Protein AF-A0A965PIP4-F1 (afdb_monomer_lite)

Sequence (61 aa):
MKKQVSGLLESSELYKQFLKEREEILKHKWIESEKAGHDVGFEWALLDWNFHHRTNWRQNK

Structure (mmCIF, N/CA/C/O backbone):
data_AF-A0A965PIP4-F1
#
_entry.id   AF-A0A965PIP4-F1
#
loop_
_atom_site.group_PDB
_atom_site.id
_atom_site.type_symbol
_atom_site.label_atom_id
_atom_site.label_alt_id
_atom_site.label_comp_id
_atom_site.label_asym_id
_atom_site.label_entity_id
_atom_site.label_seq_id
_atom_site.pdbx_PDB_ins_code
_atom_site.Cartn_x
_atom_site.Cartn_y
_atom_site.Cartn_z
_atom_site.occupancy
_atom_site.B_iso_or_equiv
_atom_site.auth_seq_id
_atom_site.auth_comp_id
_atom_site.auth_asym_id
_atom_site.auth_atom_id
_atom_site.pdbx_PDB_model_num
ATOM 1 N N . MET A 1 1 ? -26.936 -13.762 17.293 1.00 48.03 1 MET A N 1
ATOM 2 C CA . MET A 1 1 ? -25.718 -13.267 17.981 1.00 48.03 1 MET A CA 1
ATOM 3 C C . MET A 1 1 ? -24.648 -12.632 17.077 1.00 48.03 1 MET A C 1
ATOM 5 O O . MET A 1 1 ? -23.879 -11.836 17.589 1.00 48.03 1 MET A O 1
ATOM 9 N N . LYS A 1 2 ? -24.579 -12.889 15.756 1.00 50.41 2 LYS A N 1
ATOM 10 C CA . LYS A 1 2 ? -23.492 -12.355 14.893 1.00 50.41 2 LYS A CA 1
ATOM 11 C C . LYS A 1 2 ? -23.534 -10.840 14.590 1.00 50.41 2 LYS A C 1
ATOM 13 O O . LYS A 1 2 ? -22.550 -10.298 14.112 1.00 50.41 2 LYS A O 1
ATOM 18 N N . LYS A 1 3 ? -24.645 -10.146 14.867 1.00 52.47 3 LYS A N 1
ATOM 19 C CA . LYS A 1 3 ? -24.855 -8.740 14.458 1.00 52.47 3 LYS A CA 1
ATOM 20 C C . LYS A 1 3 ? -24.236 -7.699 15.410 1.00 52.47 3 LYS A C 1
ATOM 22 O O . LYS A 1 3 ? -23.983 -6.580 14.992 1.00 52.47 3 LYS A O 1
ATOM 27 N N . GLN A 1 4 ? -23.984 -8.061 16.671 1.00 50.03 4 GLN A N 1
ATOM 28 C CA . GLN A 1 4 ? -23.575 -7.106 17.713 1.00 50.03 4 GLN A CA 1
ATOM 29 C C . GLN A 1 4 ? -22.060 -6.836 17.728 1.00 50.03 4 GLN A C 1
ATOM 31 O O . GLN A 1 4 ? -21.642 -5.713 17.989 1.00 50.03 4 GLN A O 1
ATOM 36 N N . VAL A 1 5 ? -21.239 -7.838 17.389 1.00 55.94 5 VAL A N 1
ATOM 37 C CA . VAL A 1 5 ? -19.771 -7.696 17.329 1.00 55.94 5 VAL A CA 1
ATOM 38 C C . VAL A 1 5 ? -19.343 -6.804 16.153 1.00 55.94 5 VAL A C 1
ATOM 40 O O . VAL A 1 5 ? -18.399 -6.035 16.297 1.00 55.94 5 VAL A O 1
ATOM 43 N N . SER A 1 6 ? -20.076 -6.841 15.027 1.00 60.69 6 SER A N 1
ATOM 44 C CA . SER A 1 6 ? -19.793 -6.024 13.829 1.00 60.69 6 SER A CA 1
ATOM 45 C C . SER A 1 6 ? -19.809 -4.525 14.131 1.00 60.69 6 SER A C 1
ATOM 47 O O . SER A 1 6 ? -18.835 -3.834 13.857 1.00 60.69 6 SER A O 1
ATOM 49 N N . GLY A 1 7 ? -20.865 -4.026 14.787 1.00 60.94 7 GLY A N 1
ATOM 50 C CA . GLY A 1 7 ? -20.986 -2.596 15.100 1.00 60.94 7 GLY A CA 1
ATOM 51 C C . GLY A 1 7 ? -19.959 -2.096 16.127 1.00 60.94 7 GLY A C 1
ATOM 52 O O . GLY A 1 7 ? -19.539 -0.938 16.079 1.00 60.94 7 GLY A O 1
ATOM 53 N N . LEU A 1 8 ? -19.510 -2.967 17.038 1.00 63.47 8 LEU A N 1
ATOM 54 C CA . LEU A 1 8 ? -18.474 -2.631 18.019 1.00 63.47 8 LEU A CA 1
ATOM 55 C C . LEU A 1 8 ? -17.083 -2.562 17.366 1.00 63.47 8 LEU A C 1
ATOM 57 O O . LEU A 1 8 ? -16.292 -1.677 17.682 1.00 63.47 8 LEU A O 1
ATOM 61 N N . LEU A 1 9 ? -16.792 -3.470 16.425 1.00 64.62 9 LEU A N 1
ATOM 62 C CA . LEU A 1 9 ? -15.548 -3.437 15.657 1.00 64.62 9 LEU A CA 1
ATOM 63 C C . LEU A 1 9 ? -15.505 -2.219 14.728 1.00 64.62 9 LEU A C 1
ATOM 65 O O . LEU A 1 9 ? -14.489 -1.537 14.682 1.00 64.62 9 LEU A O 1
ATOM 69 N N . GLU A 1 10 ? -16.610 -1.903 14.050 1.00 64.06 10 GLU A N 1
ATOM 70 C CA . GLU A 1 10 ? -16.710 -0.770 13.118 1.00 64.06 10 GLU A CA 1
ATOM 71 C C . GLU A 1 10 ? -16.499 0.595 13.792 1.00 64.06 10 GLU A C 1
ATOM 73 O O . GLU A 1 10 ? -15.909 1.506 13.210 1.00 64.06 10 GLU A O 1
ATOM 78 N N . SER A 1 11 ? -16.934 0.729 15.046 1.00 67.44 11 SER A N 1
ATOM 79 C CA . SER A 1 11 ? -16.718 1.931 15.861 1.00 67.44 11 SER A CA 1
ATOM 80 C C . SER A 1 11 ? -15.350 1.966 16.549 1.00 67.44 11 SER A C 1
ATOM 82 O O . SER A 1 11 ? -14.927 3.041 16.992 1.00 67.44 11 SER A O 1
ATOM 84 N N . SER A 1 12 ? -14.640 0.833 16.598 1.00 86.06 12 SER A N 1
ATOM 85 C CA . SER A 1 12 ? -13.336 0.734 17.247 1.00 86.06 12 SER A CA 1
ATOM 86 C C . SER A 1 12 ? -12.278 1.566 16.526 1.00 86.06 12 SER A C 1
ATOM 88 O O . SER A 1 12 ? -12.193 1.598 15.295 1.00 86.06 12 SER A O 1
ATOM 90 N N . GLU A 1 13 ? -11.421 2.216 17.310 1.00 85.69 13 GLU A N 1
ATOM 91 C CA . GLU A 1 13 ? -10.295 2.971 16.765 1.00 85.69 13 GLU A CA 1
ATOM 92 C C . GLU A 1 13 ? -9.352 2.058 15.970 1.00 85.69 13 GLU A C 1
ATOM 94 O O . GLU A 1 13 ? -8.868 2.441 14.911 1.00 85.69 13 GLU A O 1
ATOM 99 N N . LEU A 1 14 ? -9.176 0.805 16.403 1.00 85.50 14 LEU A N 1
ATOM 100 C CA . LEU A 1 14 ? -8.353 -0.181 15.702 1.00 85.50 14 LEU A CA 1
ATOM 101 C C . LEU A 1 14 ? -8.828 -0.422 14.263 1.00 85.50 14 LEU A C 1
ATOM 103 O O . LEU A 1 14 ? -8.017 -0.413 13.339 1.00 85.50 14 LEU A O 1
ATOM 107 N N . TYR A 1 15 ? -10.132 -0.610 14.059 1.00 87.31 15 TYR A N 1
ATOM 108 C CA . TYR A 1 15 ? -10.677 -0.836 12.723 1.00 87.31 15 TYR A CA 1
ATOM 109 C C . TYR A 1 15 ? -10.562 0.411 11.843 1.00 87.31 15 TYR A C 1
ATOM 111 O O . TYR A 1 15 ? -10.177 0.312 10.681 1.00 87.31 15 TYR A O 1
ATOM 119 N N . LYS A 1 16 ? -10.796 1.604 12.402 1.00 90.44 16 LYS A N 1
ATOM 120 C CA . LYS A 1 16 ? -10.584 2.870 11.679 1.00 90.44 16 LYS A CA 1
ATOM 121 C C . LYS A 1 16 ? -9.125 3.045 11.257 1.00 90.44 16 LYS A C 1
ATOM 123 O O . LYS A 1 16 ? -8.857 3.488 10.144 1.00 90.44 16 LYS A O 1
ATOM 128 N N . GLN A 1 17 ? -8.177 2.683 12.120 1.00 90.88 17 GLN A N 1
ATOM 129 C CA . GLN A 1 17 ? -6.749 2.719 11.797 1.00 90.88 17 GLN A CA 1
ATOM 130 C C . GLN A 1 17 ? -6.390 1.698 10.713 1.00 90.88 17 GLN A C 1
ATOM 132 O O . GLN A 1 17 ? -5.655 2.038 9.788 1.00 90.88 17 GLN A O 1
ATOM 137 N N . PHE A 1 18 ? -6.967 0.496 10.768 1.00 91.44 18 PHE A N 1
ATOM 138 C CA . PHE A 1 18 ? -6.827 -0.504 9.711 1.00 91.44 18 PHE A CA 1
ATOM 139 C C . PHE A 1 18 ? -7.353 0.001 8.359 1.00 91.44 18 PHE A C 1
ATOM 141 O O . PHE A 1 18 ? -6.668 -0.147 7.350 1.00 91.44 18 PHE A O 1
ATOM 148 N N . LEU A 1 19 ? -8.527 0.643 8.326 1.00 94.31 19 LEU A N 1
ATOM 149 C CA . LEU A 1 19 ? -9.076 1.218 7.093 1.00 94.31 19 LEU A CA 1
ATOM 150 C C . LEU A 1 19 ? -8.155 2.294 6.507 1.00 94.31 19 LEU A C 1
ATOM 152 O O . LEU A 1 19 ? -7.911 2.279 5.303 1.00 94.31 19 LEU A O 1
ATOM 156 N N . LYS A 1 20 ? -7.588 3.162 7.355 1.00 95.44 20 LYS A N 1
ATOM 157 C CA . LYS A 1 20 ? -6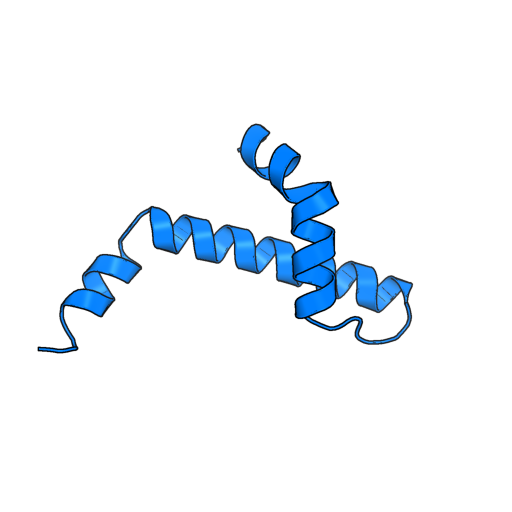.604 4.168 6.930 1.00 95.44 20 LYS A CA 1
ATOM 158 C C . LYS A 1 20 ? -5.338 3.520 6.356 1.00 95.44 20 LYS A C 1
ATOM 160 O O . LYS A 1 20 ? -4.884 3.939 5.303 1.00 95.44 20 LYS A O 1
ATOM 165 N N . GLU A 1 21 ? -4.785 2.489 7.001 1.00 95.81 21 GLU A N 1
ATOM 166 C CA . GLU A 1 21 ? -3.627 1.753 6.454 1.00 95.81 21 GLU A CA 1
ATOM 167 C C . GLU A 1 21 ? -3.962 1.100 5.105 1.00 95.81 21 GLU A C 1
ATOM 169 O O . GLU A 1 21 ? -3.185 1.201 4.158 1.00 95.81 21 GLU A O 1
ATOM 174 N N . ARG A 1 22 ? -5.147 0.488 4.979 1.00 96.81 22 ARG A N 1
ATOM 175 C CA . ARG A 1 22 ? -5.614 -0.106 3.719 1.00 96.81 22 ARG A CA 1
ATOM 176 C C . ARG A 1 22 ? -5.706 0.931 2.597 1.00 96.81 22 ARG A C 1
ATOM 178 O O . ARG A 1 22 ? -5.335 0.624 1.470 1.00 96.81 22 ARG A O 1
ATOM 185 N N . GLU A 1 23 ? -6.203 2.132 2.881 1.00 98.00 23 GLU A N 1
ATOM 186 C CA . GLU A 1 23 ? -6.274 3.217 1.895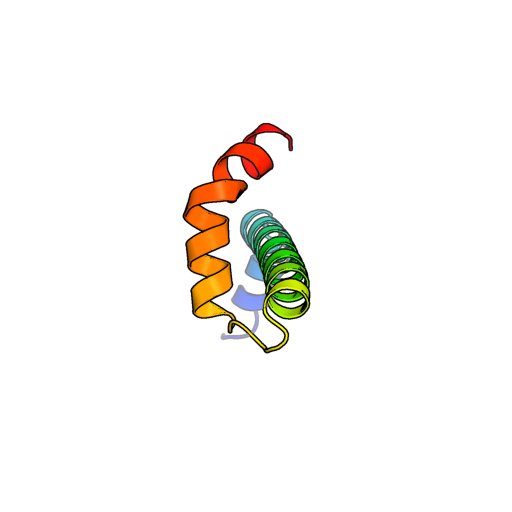 1.00 98.00 23 GLU A CA 1
ATOM 187 C C . GLU A 1 23 ? -4.887 3.641 1.401 1.00 98.00 23 GLU A C 1
ATOM 189 O O . GLU A 1 23 ? -4.709 3.841 0.201 1.00 98.00 23 GLU A O 1
ATOM 194 N N . GLU A 1 24 ? -3.892 3.714 2.285 1.00 98.06 24 GLU A N 1
ATOM 195 C CA . GLU A 1 24 ? -2.516 4.027 1.887 1.00 98.06 24 GLU A CA 1
ATOM 196 C C . GLU A 1 24 ? -1.895 2.928 1.020 1.00 98.06 24 GLU A C 1
ATOM 198 O O . GLU A 1 24 ? -1.260 3.232 0.012 1.00 98.06 24 GLU A O 1
ATOM 203 N N . ILE A 1 25 ? -2.150 1.656 1.337 1.00 98.44 25 ILE A N 1
ATOM 204 C CA . ILE A 1 25 ? -1.709 0.526 0.505 1.00 98.44 25 ILE A CA 1
ATOM 205 C C . ILE A 1 25 ? -2.356 0.587 -0.885 1.00 98.44 25 ILE A C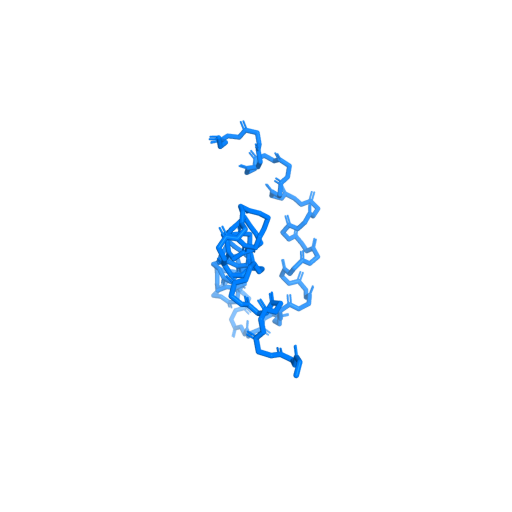 1
ATOM 207 O O . ILE A 1 25 ? -1.695 0.328 -1.888 1.00 98.44 25 ILE A O 1
ATOM 211 N N . LEU A 1 26 ? -3.639 0.954 -0.975 1.00 98.56 26 LEU A N 1
ATOM 212 C CA . LEU A 1 26 ? -4.325 1.091 -2.263 1.00 98.56 26 LEU A CA 1
ATOM 213 C C . LEU A 1 26 ? -3.775 2.258 -3.096 1.00 98.56 26 LEU A C 1
ATOM 215 O O . LEU A 1 26 ? -3.617 2.108 -4.307 1.00 98.56 26 LEU A O 1
ATOM 219 N N . LYS A 1 27 ? -3.438 3.391 -2.466 1.00 98.38 27 LYS A N 1
ATOM 220 C CA . LYS A 1 27 ? -2.756 4.507 -3.144 1.00 98.38 27 LYS A CA 1
ATOM 221 C C . LYS A 1 27 ? -1.378 4.088 -3.651 1.00 98.38 27 LYS A C 1
ATOM 223 O O . LYS A 1 27 ? -1.050 4.366 -4.800 1.00 98.38 27 LYS A O 1
ATOM 228 N N . HIS A 1 28 ? -0.608 3.387 -2.819 1.00 98.38 28 HIS A N 1
ATOM 229 C CA . HIS A 1 28 ? 0.705 2.852 -3.183 1.00 98.38 28 HIS A CA 1
ATOM 230 C C . HIS A 1 28 ? 0.616 1.907 -4.380 1.00 98.38 28 HIS A C 1
ATOM 232 O O . HIS A 1 28 ? 1.292 2.112 -5.383 1.00 98.38 28 HIS A O 1
ATOM 238 N N . LYS A 1 29 ? -0.311 0.942 -4.325 1.00 98.69 29 LYS A N 1
ATOM 239 C CA . LYS A 1 29 ? -0.599 0.023 -5.432 1.00 98.69 29 LYS A CA 1
ATOM 240 C C . LYS A 1 29 ? -0.884 0.774 -6.727 1.00 98.69 29 LYS A C 1
ATOM 242 O O . LYS A 1 29 ? -0.367 0.380 -7.768 1.00 98.69 29 LYS A O 1
ATOM 247 N N . TRP A 1 30 ? -1.718 1.815 -6.679 1.00 98.56 30 TRP A N 1
ATOM 248 C CA . TRP A 1 30 ? -2.037 2.606 -7.865 1.00 98.56 30 TRP A CA 1
ATOM 249 C C . TRP A 1 30 ? -0.779 3.260 -8.443 1.00 98.56 30 TRP A C 1
ATOM 251 O O . TRP A 1 30 ? -0.464 3.016 -9.601 1.00 98.56 30 TRP A O 1
ATOM 261 N N . ILE A 1 31 ? -0.004 3.981 -7.627 1.00 98.56 31 ILE A N 1
ATOM 262 C CA . ILE A 1 31 ? 1.229 4.656 -8.067 1.00 98.56 31 ILE A CA 1
ATOM 263 C C . ILE A 1 31 ? 2.224 3.667 -8.689 1.00 98.56 31 ILE A C 1
ATOM 265 O O . ILE A 1 31 ? 2.784 3.939 -9.749 1.00 98.56 31 ILE A O 1
ATOM 269 N N . GLU A 1 32 ? 2.445 2.519 -8.051 1.00 98.56 32 GLU A N 1
ATOM 270 C CA . GLU A 1 32 ? 3.382 1.515 -8.562 1.00 98.56 32 GLU A CA 1
ATOM 271 C C . GLU A 1 32 ? 2.855 0.811 -9.818 1.00 98.56 32 GLU A C 1
ATOM 273 O O . GLU A 1 32 ? 3.637 0.502 -10.714 1.00 98.56 32 GLU A O 1
ATOM 278 N N . SER A 1 33 ? 1.536 0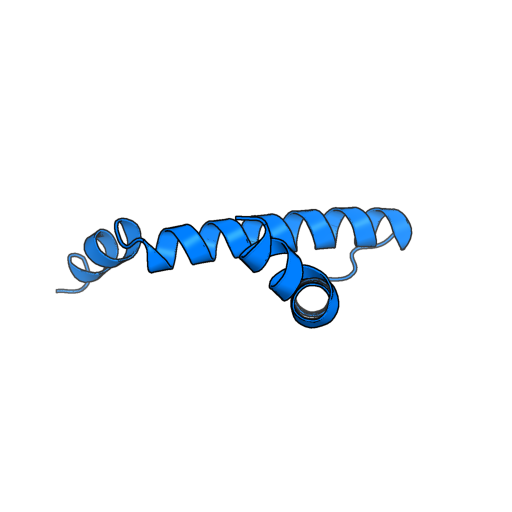.643 -9.949 1.00 98.62 33 SER A N 1
ATOM 279 C CA . SER A 1 33 ? 0.934 0.124 -11.185 1.00 98.62 33 SER A CA 1
ATOM 280 C C . SER A 1 33 ? 1.108 1.094 -12.356 1.00 98.62 33 SER A C 1
ATOM 282 O O . SER A 1 33 ? 1.449 0.671 -13.460 1.00 98.62 33 SER A O 1
ATOM 284 N N . GLU A 1 34 ? 0.940 2.400 -12.115 1.00 98.69 34 GLU A N 1
ATOM 285 C CA . GLU A 1 34 ? 1.185 3.435 -13.130 1.00 98.69 34 GLU A CA 1
ATOM 286 C C . GLU A 1 34 ? 2.656 3.438 -13.577 1.00 98.69 34 GLU A C 1
ATOM 288 O O . GLU A 1 34 ? 2.945 3.547 -14.766 1.00 98.69 34 GLU A O 1
ATOM 293 N N . LYS A 1 35 ? 3.598 3.258 -12.640 1.00 98.31 35 LYS A N 1
ATOM 294 C CA . LYS A 1 35 ? 5.036 3.161 -12.947 1.00 98.31 35 LYS A CA 1
ATOM 295 C C . LYS A 1 35 ? 5.393 1.894 -13.724 1.00 98.31 35 LYS A C 1
ATOM 297 O O . LYS A 1 35 ? 6.231 1.951 -14.621 1.00 98.31 35 LYS A O 1
ATOM 302 N N . ALA A 1 36 ? 4.791 0.760 -13.369 1.00 98.19 36 ALA A N 1
ATOM 303 C CA . ALA A 1 36 ? 5.062 -0.532 -13.994 1.00 98.19 36 ALA A CA 1
ATOM 304 C C . ALA A 1 36 ? 4.375 -0.698 -15.361 1.00 98.19 36 ALA A C 1
ATOM 306 O O . ALA A 1 36 ? 4.758 -1.569 -16.142 1.00 98.19 36 ALA A O 1
ATOM 307 N N . GLY A 1 37 ? 3.350 0.109 -15.655 1.00 98.56 37 GLY A N 1
ATOM 308 C CA . GLY A 1 37 ? 2.520 -0.039 -16.852 1.00 98.56 37 GLY A CA 1
ATOM 309 C C . GLY A 1 37 ? 1.582 -1.253 -16.806 1.00 98.56 37 GLY A C 1
ATOM 310 O O . GLY A 1 37 ? 1.003 -1.621 -17.827 1.00 98.56 37 GLY A O 1
ATOM 311 N N . HIS A 1 38 ? 1.431 -1.888 -15.642 1.00 98.31 38 HIS A N 1
ATOM 312 C CA . HIS A 1 38 ? 0.491 -2.979 -15.391 1.00 98.31 38 HIS A CA 1
ATOM 313 C C . HIS A 1 38 ? 0.109 -3.019 -13.908 1.00 98.31 38 HIS A C 1
ATOM 315 O O . HIS A 1 38 ? 0.792 -2.441 -13.068 1.00 98.31 38 HIS A O 1
ATOM 321 N N . ASP A 1 39 ? -0.960 -3.740 -13.564 1.00 98.50 39 ASP A N 1
ATOM 322 C CA . ASP A 1 39 ? -1.312 -3.940 -12.157 1.00 98.50 39 ASP A CA 1
ATOM 323 C C . ASP A 1 39 ? -0.240 -4.782 -11.445 1.00 98.50 39 ASP A C 1
ATOM 325 O O . ASP A 1 39 ? 0.036 -5.914 -11.852 1.00 98.50 39 ASP A O 1
ATOM 329 N N . VAL A 1 40 ? 0.357 -4.235 -10.384 1.00 98.50 40 VAL A N 1
ATOM 330 C CA . VAL A 1 40 ? 1.353 -4.929 -9.547 1.00 98.50 40 VAL A CA 1
ATOM 331 C C . VAL A 1 40 ? 0.728 -5.909 -8.545 1.00 98.50 40 VAL A C 1
ATOM 333 O O . VAL A 1 40 ? 1.424 -6.751 -7.985 1.00 98.50 40 VAL A O 1
ATOM 336 N N . GLY A 1 41 ? -0.586 -5.831 -8.322 1.00 98.44 41 GLY A N 1
ATOM 337 C CA . GLY A 1 41 ? -1.311 -6.671 -7.371 1.00 98.44 41 GLY A CA 1
ATOM 338 C C . GLY A 1 41 ? -1.309 -6.121 -5.941 1.00 98.44 41 GLY A C 1
ATOM 339 O O . GLY A 1 41 ? -0.472 -5.310 -5.542 1.00 98.44 41 GLY A O 1
ATOM 340 N N . PHE A 1 42 ? -2.304 -6.535 -5.153 1.00 98.12 42 PHE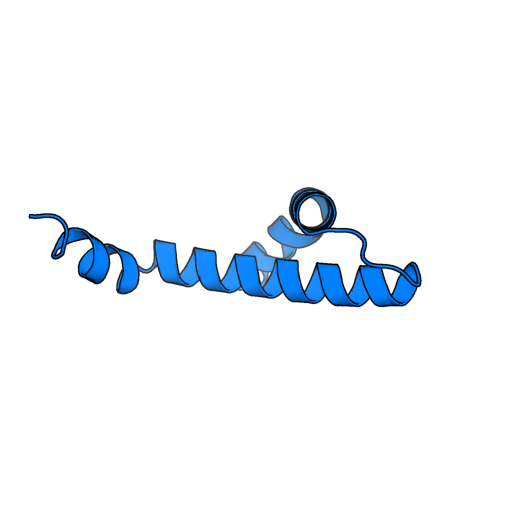 A N 1
ATOM 341 C CA . PHE A 1 42 ? -2.486 -6.024 -3.792 1.00 98.12 42 PHE A CA 1
ATOM 342 C C . PHE A 1 42 ? -1.459 -6.599 -2.817 1.00 98.12 42 PHE A C 1
ATOM 344 O O . PHE A 1 42 ? -0.941 -5.871 -1.979 1.00 98.12 42 PHE A O 1
ATOM 351 N N . GLU A 1 43 ? -1.135 -7.883 -2.935 1.00 98.31 43 GLU A N 1
ATOM 352 C CA . GLU A 1 43 ? -0.195 -8.585 -2.062 1.00 98.31 43 GLU A CA 1
ATOM 353 C C . GLU A 1 43 ? 1.210 -7.993 -2.164 1.00 98.31 43 GLU A C 1
ATOM 355 O O . GLU A 1 43 ? 1.862 -7.764 -1.145 1.00 98.31 43 GLU A O 1
ATOM 360 N N . TRP A 1 44 ? 1.654 -7.693 -3.388 1.00 98.38 44 TRP A N 1
ATOM 361 C CA . TRP A 1 44 ? 2.942 -7.048 -3.620 1.00 98.38 44 TRP A CA 1
ATOM 362 C C . TRP A 1 44 ? 2.966 -5.641 -3.017 1.00 98.38 44 TRP A C 1
ATOM 364 O O . TRP A 1 44 ? 3.851 -5.332 -2.221 1.00 98.38 44 TRP A O 1
ATOM 374 N N . ALA A 1 45 ? 1.948 -4.822 -3.308 1.00 98.56 45 ALA A N 1
ATOM 375 C CA . ALA A 1 45 ? 1.857 -3.463 -2.780 1.00 98.56 45 ALA A CA 1
ATOM 376 C C . ALA A 1 45 ? 1.750 -3.434 -1.247 1.00 98.56 45 ALA A C 1
ATOM 378 O O . ALA A 1 45 ? 2.322 -2.557 -0.606 1.00 98.56 45 ALA A O 1
ATOM 379 N N . LEU A 1 46 ? 1.049 -4.400 -0.647 1.00 98.31 46 LEU A N 1
ATOM 380 C CA . LEU A 1 46 ? 0.955 -4.568 0.802 1.00 98.31 46 LEU A CA 1
ATOM 381 C C . LEU A 1 46 ? 2.328 -4.839 1.420 1.00 98.31 46 LEU A C 1
ATOM 383 O O . LEU A 1 46 ? 2.674 -4.197 2.411 1.00 98.31 46 LEU A O 1
ATOM 387 N N . LEU A 1 47 ? 3.085 -5.794 0.870 1.00 98.25 47 LEU A N 1
ATOM 388 C CA . LEU A 1 47 ? 4.415 -6.137 1.375 1.00 98.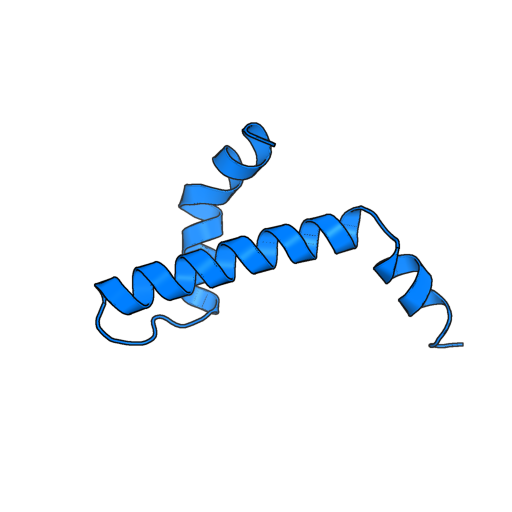25 47 LEU A CA 1
ATOM 389 C C . LEU A 1 47 ? 5.365 -4.949 1.233 1.00 98.25 47 LEU A C 1
ATOM 391 O O . LEU A 1 47 ? 5.968 -4.531 2.220 1.00 98.25 47 LEU A O 1
ATOM 395 N N . ASP A 1 48 ? 5.440 -4.373 0.037 1.00 98.31 48 ASP A N 1
ATOM 396 C CA . ASP A 1 48 ? 6.325 -3.250 -0.251 1.00 98.31 48 ASP A CA 1
ATOM 397 C C . ASP A 1 48 ? 6.015 -2.029 0.633 1.00 98.31 48 ASP A C 1
ATOM 399 O O . ASP A 1 48 ? 6.900 -1.490 1.303 1.00 98.31 48 ASP A O 1
ATOM 403 N N . TRP A 1 49 ? 4.735 -1.665 0.760 1.00 98.19 49 TRP A N 1
ATOM 404 C CA . TRP A 1 49 ? 4.312 -0.574 1.635 1.00 98.19 49 TRP A CA 1
ATOM 405 C C . TRP A 1 49 ? 4.641 -0.838 3.111 1.00 98.19 49 TRP A C 1
ATOM 407 O O . TRP A 1 49 ? 5.060 0.075 3.832 1.00 98.19 49 TRP A O 1
ATOM 417 N N . ASN A 1 50 ? 4.497 -2.085 3.574 1.00 96.81 50 ASN A N 1
ATOM 418 C CA . ASN A 1 50 ? 4.820 -2.463 4.949 1.00 96.81 50 ASN A CA 1
ATOM 419 C C . ASN A 1 50 ? 6.312 -2.280 5.258 1.00 96.81 50 ASN A C 1
ATOM 421 O O . ASN A 1 50 ? 6.648 -1.708 6.296 1.00 96.81 50 ASN A O 1
ATOM 425 N N . PHE A 1 51 ? 7.187 -2.708 4.345 1.00 97.19 51 PHE A N 1
ATOM 426 C CA . PHE A 1 51 ? 8.634 -2.622 4.534 1.00 97.19 51 PHE A CA 1
ATOM 427 C C . PHE A 1 51 ? 9.179 -1.198 4.385 1.00 97.19 51 PHE A C 1
ATOM 429 O O . PHE A 1 51 ? 10.068 -0.815 5.147 1.00 97.19 51 PHE A O 1
ATOM 436 N N . HIS A 1 52 ? 8.646 -0.400 3.456 1.00 96.62 52 HIS A N 1
ATOM 437 C CA . HIS A 1 52 ? 9.274 0.870 3.072 1.00 96.62 52 HIS A CA 1
ATOM 438 C C . HIS A 1 52 ? 8.549 2.125 3.578 1.00 96.62 52 HIS A C 1
ATOM 440 O O . HIS A 1 52 ? 9.183 3.161 3.782 1.00 96.62 52 HIS A O 1
ATOM 446 N N . HIS A 1 53 ? 7.238 2.060 3.825 1.00 95.19 53 HIS A N 1
ATOM 447 C CA . HIS A 1 53 ? 6.419 3.260 4.048 1.00 95.19 53 HIS A CA 1
ATOM 448 C C . HIS A 1 53 ? 5.725 3.286 5.413 1.00 95.19 53 HIS A C 1
ATOM 450 O O . HIS A 1 53 ? 5.616 4.344 6.042 1.00 95.19 53 HIS A O 1
ATOM 456 N N . ARG A 1 54 ? 5.290 2.125 5.911 1.00 94.62 54 ARG A N 1
ATOM 457 C CA . ARG A 1 54 ? 4.417 2.013 7.086 1.00 94.62 54 ARG A CA 1
ATOM 458 C C . ARG A 1 54 ? 4.974 2.653 8.354 1.00 94.62 54 ARG A C 1
ATOM 460 O O . ARG A 1 54 ? 4.233 3.323 9.072 1.00 94.62 54 ARG A O 1
ATOM 467 N N . THR A 1 55 ? 6.256 2.441 8.651 1.00 95.50 55 THR A N 1
ATOM 468 C CA . THR A 1 55 ? 6.891 2.980 9.866 1.00 95.50 55 THR A CA 1
ATOM 469 C C . THR A 1 55 ? 6.878 4.504 9.863 1.00 95.50 55 THR A C 1
ATOM 471 O O . THR A 1 55 ? 6.449 5.113 10.839 1.00 95.50 55 THR A O 1
ATOM 474 N N . ASN A 1 56 ? 7.269 5.111 8.741 1.00 94.94 56 ASN A N 1
ATOM 475 C CA . ASN A 1 56 ? 7.293 6.562 8.580 1.00 94.94 56 ASN A CA 1
ATOM 476 C C . ASN A 1 56 ? 5.871 7.149 8.644 1.00 94.94 56 ASN A C 1
ATOM 478 O O . ASN A 1 56 ? 5.605 8.093 9.383 1.00 94.94 56 ASN A O 1
ATOM 482 N N . TRP A 1 57 ? 4.914 6.517 7.959 1.00 94.50 57 TRP A N 1
ATOM 483 C CA . TRP A 1 57 ? 3.512 6.935 8.002 1.00 94.50 57 TRP A CA 1
ATOM 484 C C . TRP A 1 57 ? 2.911 6.894 9.415 1.00 94.50 57 TRP A C 1
ATOM 486 O O . TRP A 1 57 ? 2.155 7.786 9.784 1.00 94.50 57 TRP A O 1
ATOM 496 N N . ARG A 1 58 ? 3.261 5.888 10.229 1.00 91.25 58 ARG A N 1
ATOM 497 C CA . ARG A 1 58 ? 2.812 5.796 11.628 1.00 91.25 58 ARG A CA 1
ATOM 498 C C . ARG A 1 58 ? 3.459 6.834 12.547 1.00 91.25 58 ARG A C 1
ATOM 500 O O . ARG A 1 58 ? 2.838 7.191 13.539 1.00 91.25 58 ARG A O 1
ATOM 507 N N . GLN A 1 59 ? 4.685 7.266 12.255 1.00 92.50 59 GLN A N 1
ATOM 508 C CA . GLN A 1 59 ? 5.410 8.267 13.049 1.00 92.50 59 GLN A CA 1
ATOM 509 C C . GLN A 1 59 ? 4.977 9.703 12.728 1.00 92.50 59 GLN A C 1
ATOM 511 O O . GLN A 1 59 ? 5.004 10.550 13.612 1.00 92.50 59 GLN A O 1
ATOM 516 N N . ASN A 1 60 ? 4.551 9.964 11.489 1.00 86.38 60 ASN A N 1
ATOM 517 C CA . ASN A 1 60 ? 4.084 11.279 11.032 1.00 86.38 60 ASN A CA 1
ATOM 518 C C . ASN A 1 60 ? 2.569 11.492 11.200 1.00 86.38 60 ASN A C 1
ATOM 520 O O . ASN A 1 60 ? 1.995 12.374 10.558 1.00 86.38 60 ASN A O 1
ATOM 524 N N . LYS A 1 61 ? 1.916 10.662 12.013 1.00 65.75 61 LYS A N 1
ATOM 525 C CA . LYS A 1 61 ? 0.484 10.724 12.305 1.00 65.75 61 LYS A CA 1
ATOM 526 C C . LYS A 1 61 ? 0.243 11.299 13.690 1.00 65.75 61 LYS A C 1
ATOM 528 O O . LYS A 1 61 ? -0.759 12.032 13.826 1.00 65.75 61 LYS A O 1
#

Foldseek 3Di:
DVPPVVVVLVPDPVNVVVVVLLVVLVVQQVVVCVVVVHRPDSVNSNVVCVVPPVVVVVVVD

Radius of gyration: 14.59 Å; chains: 1; bounding box: 35×24×35 Å

Secondary structure (DSSP, 8-state):
-THHHHHHHHHSHHHHHHHHHHHHHHHHHHHHHHHHTS---HHHHHHHHHHHTHHHHHH--

pLDDT: mean 88.46, std 15.45, range [48.03, 98.69]